Protein AF-A0A6A5FSZ4-F1 (afdb_monomer_lite)

pLDDT: mean 80.59, std 21.67, range [38.84, 98.5]

Radius of gyration: 32.24 Å; chains: 1; bounding box: 79×40×94 Å

Organism: Caenorhabditis remanei (NCBI:txid31234)

Structure (mmCIF, N/CA/C/O backbone):
data_AF-A0A6A5FSZ4-F1
#
_entry.id   AF-A0A6A5FSZ4-F1
#
loop_
_atom_site.group_PDB
_atom_site.id
_atom_site.type_symbol
_atom_site.label_atom_id
_atom_site.label_alt_id
_atom_site.label_comp_id
_atom_site.label_asym_id
_atom_site.label_entity_id
_atom_site.label_seq_id
_atom_site.pdbx_PDB_ins_code
_atom_site.Cartn_x
_atom_site.Cartn_y
_atom_site.Cartn_z
_atom_site.occupancy
_atom_site.B_iso_or_equiv
_atom_site.auth_seq_id
_atom_site.auth_comp_id
_atom_site.auth_asym_id
_atom_site.auth_atom_id
_atom_site.pdbx_PDB_model_num
ATOM 1 N N . MET A 1 1 ? 24.687 4.789 -13.999 1.00 61.25 1 MET A N 1
ATOM 2 C CA . MET A 1 1 ? 23.555 5.733 -14.134 1.00 61.25 1 MET A CA 1
ATOM 3 C C . MET A 1 1 ? 22.782 5.523 -15.436 1.00 61.25 1 MET A C 1
ATOM 5 O O . MET A 1 1 ? 21.566 5.651 -15.412 1.00 61.25 1 MET A O 1
ATOM 9 N N . ASP A 1 2 ? 23.434 5.123 -16.533 1.00 71.00 2 ASP A N 1
ATOM 10 C CA . ASP A 1 2 ? 22.790 5.034 -17.858 1.00 71.00 2 ASP A CA 1
ATOM 11 C C . ASP A 1 2 ? 21.685 3.967 -17.986 1.00 71.00 2 ASP A C 1
ATOM 13 O O . ASP A 1 2 ? 20.715 4.179 -18.713 1.00 71.00 2 ASP A O 1
ATOM 17 N N . SER A 1 3 ? 21.774 2.849 -17.247 1.00 84.56 3 SER A N 1
ATOM 18 C CA . SER A 1 3 ? 20.744 1.788 -17.278 1.00 84.56 3 SER A CA 1
ATOM 19 C C . SER A 1 3 ? 19.400 2.268 -16.734 1.00 84.56 3 SER A C 1
ATOM 21 O O . SER A 1 3 ? 18.370 2.099 -17.380 1.00 84.56 3 SER A O 1
ATOM 23 N N . GLU A 1 4 ? 19.404 2.941 -15.579 1.00 87.12 4 GLU A N 1
ATOM 24 C CA . GLU A 1 4 ? 18.165 3.403 -14.948 1.00 87.12 4 GLU A CA 1
ATOM 25 C C . GLU A 1 4 ? 17.498 4.511 -15.773 1.00 87.12 4 GLU A C 1
ATOM 27 O O . GLU A 1 4 ? 16.280 4.522 -15.940 1.00 87.12 4 GLU A O 1
ATOM 32 N N . PHE A 1 5 ? 18.287 5.417 -16.357 1.00 89.81 5 PHE A N 1
ATOM 33 C CA . PHE A 1 5 ? 17.761 6.443 -17.256 1.00 89.81 5 PHE A CA 1
ATOM 34 C C . PHE A 1 5 ? 17.110 5.830 -18.509 1.00 89.81 5 PHE A C 1
ATOM 36 O O . PHE A 1 5 ? 16.026 6.255 -18.930 1.00 89.81 5 PHE A O 1
ATOM 43 N N . LYS A 1 6 ? 17.728 4.787 -19.078 1.00 92.56 6 LYS A N 1
ATOM 44 C CA . LYS A 1 6 ? 17.170 4.033 -20.207 1.00 92.56 6 LYS A CA 1
ATOM 45 C C . LYS A 1 6 ? 15.869 3.321 -19.822 1.00 92.56 6 LYS A C 1
ATOM 47 O O . LYS A 1 6 ? 14.886 3.424 -20.553 1.00 92.56 6 LYS A O 1
ATOM 52 N N . GLU A 1 7 ? 15.823 2.666 -18.663 1.00 93.19 7 GLU A N 1
ATOM 53 C CA . GLU A 1 7 ? 14.608 2.029 -18.131 1.00 93.19 7 GLU A CA 1
ATOM 54 C C . GLU A 1 7 ? 13.472 3.032 -17.905 1.00 93.19 7 GLU A C 1
ATOM 56 O O . GLU A 1 7 ? 12.330 2.769 -18.287 1.00 93.19 7 GLU A O 1
ATOM 61 N N . LEU A 1 8 ? 13.771 4.203 -17.333 1.00 93.62 8 LEU A N 1
ATOM 62 C CA . LEU A 1 8 ? 12.794 5.277 -17.139 1.00 93.62 8 LEU A CA 1
ATOM 63 C C . LEU A 1 8 ? 12.240 5.788 -18.467 1.00 93.62 8 LEU A C 1
ATOM 65 O O . LEU A 1 8 ? 11.035 6.006 -18.592 1.00 93.62 8 LEU A O 1
ATOM 69 N N . SER A 1 9 ? 13.105 5.944 -19.465 1.00 92.81 9 SER A N 1
ATOM 70 C CA . SER A 1 9 ? 12.700 6.387 -20.799 1.00 92.81 9 SER A CA 1
ATOM 71 C C . SER A 1 9 ? 11.767 5.366 -21.462 1.00 92.81 9 SER A C 1
ATOM 73 O O . SER A 1 9 ? 10.676 5.721 -21.911 1.00 92.81 9 SER A O 1
ATOM 75 N N . ILE A 1 10 ? 12.138 4.078 -21.441 1.00 93.50 10 ILE A N 1
ATOM 76 C CA . ILE A 1 10 ? 11.331 2.980 -22.000 1.00 93.50 10 ILE A CA 1
ATOM 77 C C . ILE A 1 10 ? 9.996 2.843 -21.260 1.00 93.50 10 ILE A C 1
ATOM 79 O O . ILE A 1 10 ? 8.942 2.704 -21.884 1.00 93.50 10 ILE A O 1
ATOM 83 N N . SER A 1 11 ? 10.016 2.871 -19.927 1.00 91.88 11 SER A N 1
ATOM 84 C CA . SER A 1 11 ? 8.814 2.709 -19.106 1.00 91.88 11 SER A CA 1
ATOM 85 C C . SER A 1 11 ? 7.863 3.899 -19.212 1.00 91.88 11 SER A C 1
ATOM 87 O O . SER A 1 11 ? 6.652 3.698 -19.210 1.00 91.88 11 SER A O 1
ATOM 89 N N . SER A 1 12 ? 8.381 5.119 -19.373 1.00 93.00 12 SER A N 1
ATOM 90 C CA . SER A 1 12 ? 7.571 6.304 -19.663 1.00 93.00 12 SER A CA 1
ATOM 91 C C . SER A 1 12 ? 6.852 6.167 -21.007 1.00 93.00 12 SER A C 1
ATOM 93 O O . SER A 1 12 ? 5.627 6.293 -21.065 1.00 93.00 12 SER A O 1
ATOM 95 N N . PHE A 1 13 ? 7.588 5.802 -22.065 1.00 94.12 13 PHE A N 1
ATOM 96 C CA . PHE A 1 13 ? 7.034 5.618 -23.409 1.00 94.12 13 PHE A CA 1
ATOM 97 C C . PHE A 1 13 ? 5.979 4.501 -23.461 1.00 94.12 13 PHE A C 1
ATOM 99 O O . PHE A 1 13 ? 4.874 4.699 -23.958 1.00 94.12 13 PHE A O 1
ATOM 106 N N . SER A 1 14 ? 6.286 3.343 -22.872 1.00 93.50 14 SER A N 1
ATOM 107 C CA . SER A 1 14 ? 5.373 2.189 -22.792 1.00 93.50 14 SER A CA 1
ATOM 108 C C . SER A 1 14 ? 4.303 2.314 -21.701 1.00 93.50 14 SER A C 1
ATOM 110 O O . SER A 1 14 ? 3.484 1.413 -21.529 1.00 93.50 14 SER A O 1
ATOM 112 N N . ARG A 1 15 ? 4.313 3.409 -20.926 1.00 93.81 15 ARG A N 1
ATOM 113 C CA . ARG A 1 15 ? 3.474 3.627 -19.734 1.00 93.81 15 ARG A CA 1
ATOM 114 C C . ARG A 1 15 ? 3.555 2.496 -18.696 1.00 93.81 15 ARG A C 1
ATOM 116 O O . ARG A 1 15 ? 2.652 2.357 -17.865 1.00 93.81 15 ARG A O 1
ATOM 123 N N . ARG A 1 16 ? 4.640 1.716 -18.698 1.00 96.38 16 ARG A N 1
ATOM 124 C CA . ARG A 1 16 ? 4.885 0.630 -17.746 1.00 96.38 16 ARG A CA 1
ATOM 125 C C . ARG A 1 16 ? 5.086 1.197 -16.343 1.00 96.38 16 ARG A C 1
ATOM 127 O O . ARG A 1 16 ? 5.928 2.069 -16.111 1.00 96.38 16 ARG A O 1
ATOM 134 N N . ARG A 1 17 ? 4.316 0.675 -15.391 1.00 97.62 17 ARG A N 1
ATOM 135 C CA . ARG A 1 17 ? 4.369 1.065 -13.979 1.00 97.62 17 ARG A CA 1
ATOM 136 C C . ARG A 1 17 ? 5.135 0.040 -13.148 1.00 97.62 17 ARG A C 1
ATOM 138 O O . ARG A 1 17 ? 5.376 -1.075 -13.603 1.00 97.62 17 ARG A O 1
ATOM 145 N N . VAL A 1 18 ? 5.551 0.447 -11.950 1.00 98.19 18 VAL A N 1
ATOM 146 C CA . VAL A 1 18 ? 6.247 -0.427 -10.992 1.00 98.19 18 VAL A CA 1
ATOM 147 C C . VAL A 1 18 ? 5.352 -1.588 -10.553 1.00 98.19 18 VAL A C 1
ATOM 149 O O . VAL A 1 18 ? 5.813 -2.729 -10.522 1.00 98.19 18 VAL A O 1
ATOM 152 N N . ALA A 1 19 ? 4.092 -1.284 -10.238 1.00 97.69 19 ALA A N 1
ATOM 153 C CA . ALA A 1 19 ? 3.079 -2.265 -9.874 1.00 97.69 19 ALA A CA 1
ATOM 154 C C . ALA A 1 19 ? 2.159 -2.573 -11.062 1.00 97.69 19 ALA A C 1
ATOM 156 O O . ALA A 1 19 ? 1.805 -1.673 -11.837 1.00 97.69 19 ALA A O 1
ATOM 157 N N . SER A 1 20 ? 1.737 -3.830 -11.170 1.00 97.56 20 SER A N 1
ATOM 158 C CA . SER A 1 20 ? 0.692 -4.245 -12.101 1.00 97.56 20 SER A CA 1
ATOM 159 C C . SER A 1 20 ? -0.678 -3.685 -11.688 1.00 97.56 20 SER A C 1
ATOM 161 O O . SER A 1 20 ? -0.843 -3.064 -10.631 1.00 97.56 20 SER A O 1
ATOM 163 N N . ASN A 1 21 ? -1.690 -3.857 -12.540 1.00 97.19 21 ASN A N 1
ATOM 164 C CA . ASN A 1 21 ? -3.051 -3.456 -12.181 1.00 97.19 21 ASN A CA 1
ATOM 165 C C . ASN A 1 21 ? -3.629 -4.348 -11.078 1.00 97.19 21 ASN A C 1
ATOM 167 O O . ASN A 1 21 ? -4.303 -3.848 -10.182 1.00 97.19 21 ASN A O 1
ATOM 171 N N . GLU A 1 22 ? -3.302 -5.634 -11.110 1.00 98.00 22 GLU A N 1
ATOM 172 C CA . GLU A 1 22 ? -3.698 -6.637 -10.127 1.00 98.00 22 GLU A CA 1
ATOM 173 C C . GLU A 1 22 ? -3.114 -6.299 -8.753 1.00 98.00 22 GLU A C 1
ATOM 175 O O . GLU A 1 22 ? -3.855 -6.226 -7.779 1.00 98.00 22 GLU A O 1
ATOM 180 N N . GLU A 1 23 ? -1.821 -5.969 -8.683 1.00 98.06 23 GLU A N 1
ATOM 181 C CA . GLU A 1 23 ? -1.163 -5.584 -7.427 1.00 98.06 23 GLU A CA 1
ATOM 182 C C . GLU A 1 23 ? -1.748 -4.293 -6.841 1.00 98.06 23 GLU A C 1
ATOM 184 O O . GLU A 1 23 ? -1.947 -4.172 -5.632 1.00 98.06 23 GLU A O 1
ATOM 189 N N . LYS A 1 24 ? -2.071 -3.310 -7.692 1.00 97.50 24 LYS A N 1
ATOM 190 C CA . LYS A 1 24 ? -2.744 -2.079 -7.248 1.00 97.50 24 LYS A CA 1
ATOM 191 C C . LYS A 1 24 ? -4.148 -2.358 -6.715 1.00 97.50 24 LYS A C 1
ATOM 193 O O . LYS A 1 24 ? -4.532 -1.767 -5.705 1.00 97.50 24 LYS A O 1
ATOM 198 N N . ASN A 1 25 ? -4.896 -3.243 -7.372 1.00 97.50 25 ASN A N 1
ATOM 199 C CA . ASN A 1 25 ? -6.216 -3.665 -6.912 1.00 97.50 25 ASN A CA 1
ATOM 200 C C . ASN A 1 25 ? -6.123 -4.411 -5.577 1.00 97.50 25 ASN A C 1
ATOM 202 O O . ASN A 1 25 ? -6.928 -4.152 -4.687 1.00 97.50 25 ASN A O 1
ATOM 206 N N . GLU A 1 26 ? -5.118 -5.268 -5.400 1.00 97.38 26 GLU A N 1
ATOM 207 C CA . GLU A 1 26 ? -4.878 -5.962 -4.135 1.00 97.38 26 GLU A CA 1
ATOM 208 C C . GLU A 1 26 ? -4.574 -4.971 -3.000 1.00 97.38 26 GLU A C 1
ATOM 210 O O . GLU A 1 26 ? -5.200 -5.028 -1.940 1.00 97.38 26 GLU A O 1
ATOM 215 N N . ILE A 1 27 ? -3.678 -4.003 -3.233 1.00 97.56 27 ILE A N 1
ATOM 216 C CA . ILE A 1 27 ? -3.383 -2.927 -2.270 1.00 97.56 27 ILE A CA 1
ATOM 217 C C . ILE A 1 27 ? -4.664 -2.183 -1.883 1.00 97.56 27 ILE A C 1
ATOM 219 O O . ILE A 1 27 ? -4.895 -1.925 -0.700 1.00 97.56 27 ILE A O 1
ATOM 223 N N . TYR A 1 28 ? -5.498 -1.842 -2.868 1.00 95.81 28 TYR A N 1
ATOM 224 C CA . TYR A 1 28 ? -6.758 -1.145 -2.633 1.00 95.81 28 TYR A CA 1
ATOM 225 C C . TYR A 1 28 ? -7.720 -1.980 -1.778 1.00 95.81 28 TYR A C 1
ATOM 227 O O . TYR A 1 28 ? -8.193 -1.502 -0.749 1.00 95.81 28 TYR A O 1
ATOM 235 N N . GLN A 1 29 ? -7.947 -3.247 -2.135 1.00 96.06 29 GLN A N 1
ATOM 236 C CA . GLN A 1 29 ? -8.824 -4.150 -1.383 1.00 96.06 29 GLN A CA 1
ATOM 237 C C . GLN A 1 29 ? -8.357 -4.336 0.066 1.00 96.06 29 GLN A C 1
ATOM 239 O O . GLN A 1 29 ? -9.162 -4.278 0.999 1.00 96.06 29 GLN A O 1
ATOM 244 N N . ARG A 1 30 ? -7.048 -4.508 0.275 1.00 96.56 30 ARG A N 1
ATOM 245 C CA . ARG A 1 30 ? -6.460 -4.673 1.611 1.00 96.56 30 ARG A CA 1
ATOM 246 C C . ARG A 1 30 ? -6.541 -3.394 2.444 1.00 96.56 30 ARG A C 1
ATOM 248 O O . ARG A 1 30 ? -6.797 -3.464 3.645 1.00 96.56 30 ARG A O 1
ATOM 255 N N . LYS A 1 31 ? -6.398 -2.222 1.818 1.00 96.19 31 LYS A N 1
ATOM 256 C CA . LYS A 1 31 ? -6.647 -0.931 2.472 1.00 96.19 31 LYS A CA 1
ATOM 257 C C . LYS A 1 31 ? -8.108 -0.815 2.915 1.00 96.19 31 LYS A C 1
ATOM 259 O O . LYS A 1 31 ? -8.351 -0.544 4.089 1.00 96.19 31 LYS A O 1
ATOM 264 N N . CYS A 1 32 ? -9.059 -1.099 2.023 1.00 94.31 32 CYS A N 1
ATOM 265 C CA . CYS A 1 32 ? -10.489 -1.061 2.338 1.00 94.31 32 CYS A CA 1
ATOM 266 C C . CYS A 1 32 ? -10.857 -2.021 3.476 1.00 94.31 32 CYS A C 1
ATOM 268 O O . CYS A 1 32 ? -11.668 -1.677 4.329 1.00 94.31 32 CYS A O 1
ATOM 270 N N . PHE A 1 33 ? -10.229 -3.200 3.550 1.00 93.38 33 PHE A N 1
ATOM 271 C CA . PHE A 1 33 ? -10.412 -4.106 4.686 1.00 93.38 33 PHE A CA 1
ATOM 272 C C . PHE A 1 33 ? -10.074 -3.431 6.027 1.00 93.38 33 PHE A C 1
ATOM 274 O O . PHE A 1 33 ? -10.836 -3.561 6.985 1.00 93.38 33 PHE A O 1
ATOM 281 N N . VAL A 1 34 ? -8.962 -2.693 6.108 1.00 93.44 34 VAL A N 1
ATOM 282 C CA . VAL A 1 34 ? -8.563 -1.984 7.335 1.00 93.44 34 VAL A CA 1
ATOM 283 C C . VAL A 1 34 ? -9.521 -0.830 7.651 1.00 93.44 34 VAL A C 1
ATOM 285 O O . VAL A 1 34 ? -9.918 -0.684 8.805 1.00 93.44 34 VAL A O 1
ATOM 288 N N . GLU A 1 35 ? -9.930 -0.052 6.643 1.00 92.88 35 GLU A N 1
ATOM 289 C CA . GLU A 1 35 ? -10.890 1.056 6.804 1.00 92.88 35 GLU A CA 1
ATOM 290 C C . GLU A 1 35 ? -12.241 0.550 7.335 1.00 92.88 35 GLU A C 1
ATOM 292 O O . GLU A 1 35 ? -12.744 1.056 8.337 1.00 92.88 35 GLU A O 1
ATOM 297 N N . ASN A 1 36 ? -12.777 -0.522 6.745 1.00 90.31 36 ASN A N 1
ATOM 298 C CA . ASN A 1 36 ? -14.078 -1.087 7.115 1.00 90.31 36 ASN A CA 1
ATOM 299 C C . ASN A 1 36 ? -14.105 -1.677 8.533 1.00 90.31 36 ASN A C 1
ATOM 301 O O . ASN A 1 36 ? -15.156 -1.732 9.166 1.00 90.31 36 ASN A O 1
ATOM 305 N N . ASN A 1 37 ? -12.959 -2.124 9.050 1.00 87.19 37 ASN A N 1
ATOM 306 C CA . ASN A 1 37 ? -12.859 -2.682 10.399 1.00 87.19 37 ASN A CA 1
ATOM 307 C C . ASN A 1 37 ? -12.501 -1.632 11.464 1.00 87.19 37 ASN A C 1
ATOM 309 O O . ASN A 1 37 ? -12.511 -1.944 12.657 1.00 87.19 37 ASN A O 1
ATOM 313 N N . GLN A 1 38 ? -12.182 -0.395 11.072 1.00 87.25 38 GLN A N 1
ATOM 314 C CA . GLN A 1 38 ? -11.678 0.625 11.991 1.00 87.25 38 GLN A CA 1
ATOM 315 C C . GLN A 1 38 ? -12.661 0.924 13.129 1.00 87.25 38 GLN A C 1
ATOM 317 O O . GLN A 1 38 ? -12.253 0.964 14.291 1.00 87.25 38 GLN A O 1
ATOM 322 N N . GLU A 1 39 ? -13.942 1.119 12.815 1.00 84.38 39 GLU A N 1
ATOM 323 C CA . GLU A 1 39 ? -14.961 1.458 13.811 1.00 84.38 39 GLU A CA 1
ATOM 324 C C . GLU A 1 39 ? -15.229 0.286 14.761 1.00 84.38 39 GLU A C 1
ATOM 326 O O . GLU A 1 39 ? -15.108 0.437 15.980 1.00 84.38 39 GLU A O 1
ATOM 331 N N . ALA A 1 40 ? -15.478 -0.902 14.200 1.00 86.31 40 ALA A N 1
ATOM 332 C CA . ALA A 1 40 ? -15.750 -2.121 14.958 1.00 86.31 40 ALA A CA 1
ATOM 333 C C . ALA A 1 40 ? -14.614 -2.472 15.932 1.00 86.31 40 ALA A C 1
ATOM 335 O O . ALA A 1 40 ? -14.848 -2.941 17.048 1.00 86.31 40 ALA A O 1
ATOM 336 N N . LEU A 1 41 ? -13.365 -2.217 15.539 1.00 87.56 41 LEU A N 1
ATOM 337 C CA . LEU A 1 41 ? -12.208 -2.540 16.362 1.00 87.56 41 LEU A CA 1
ATOM 338 C C . LEU A 1 41 ? -11.808 -1.418 17.333 1.00 87.56 41 LEU A C 1
ATOM 340 O O . LEU A 1 41 ? -10.970 -1.668 18.202 1.00 87.56 41 LEU A O 1
ATOM 344 N N . ASN A 1 42 ? -12.410 -0.223 17.283 1.00 87.31 42 ASN A N 1
ATOM 345 C CA . ASN A 1 42 ? -12.085 0.916 18.158 1.00 87.31 42 ASN A CA 1
ATOM 346 C C . ASN A 1 42 ? -12.706 0.815 19.573 1.00 87.31 42 ASN A C 1
ATOM 348 O O . ASN A 1 42 ? -13.164 1.801 20.167 1.00 87.31 42 ASN A O 1
ATOM 352 N N . THR A 1 43 ? -12.698 -0.389 20.145 1.00 88.06 43 THR A N 1
ATOM 353 C CA . THR A 1 43 ? -13.144 -0.680 21.515 1.00 88.06 43 THR A CA 1
ATOM 354 C C . THR A 1 43 ? -12.162 -0.131 22.556 1.00 88.06 43 THR A C 1
ATOM 356 O O . THR A 1 43 ? -10.976 0.055 22.275 1.00 88.06 43 THR A O 1
ATOM 359 N N . LEU A 1 44 ? -12.606 0.074 23.804 1.00 88.62 44 LEU A N 1
ATOM 360 C CA . LEU A 1 44 ? -11.736 0.561 24.889 1.00 88.62 44 LEU A CA 1
ATOM 361 C C . LEU A 1 44 ? -10.499 -0.335 25.103 1.00 88.62 44 LEU A C 1
ATOM 363 O O . LEU A 1 44 ? -9.390 0.165 25.302 1.00 88.62 44 LEU A O 1
ATOM 367 N N . LYS A 1 45 ? -10.675 -1.661 25.011 1.00 88.12 45 LYS A N 1
ATOM 368 C CA . LYS A 1 45 ? -9.589 -2.649 25.123 1.00 88.12 45 LYS A CA 1
ATOM 369 C C . LYS A 1 45 ? -8.540 -2.457 24.025 1.00 88.12 45 LYS A C 1
ATOM 371 O O . LYS A 1 45 ? -7.346 -2.459 24.316 1.00 88.12 45 LYS A O 1
ATOM 376 N N . ASN A 1 46 ? -8.975 -2.265 22.782 1.00 88.56 46 ASN A N 1
ATOM 377 C CA . ASN A 1 46 ? -8.076 -2.094 21.644 1.00 88.56 46 ASN A CA 1
ATOM 378 C C . ASN A 1 46 ? -7.421 -0.705 21.619 1.00 88.56 46 ASN A C 1
ATOM 380 O O . ASN A 1 46 ? -6.247 -0.600 21.263 1.00 88.56 46 ASN A O 1
ATOM 384 N N . ARG A 1 47 ? -8.114 0.347 22.082 1.00 88.50 47 ARG A N 1
ATOM 385 C CA . ARG A 1 47 ? -7.521 1.685 22.270 1.00 88.50 47 ARG A CA 1
ATOM 386 C C . ARG A 1 47 ? -6.329 1.649 23.220 1.00 88.50 47 ARG A C 1
ATOM 388 O O . ARG A 1 47 ? -5.262 2.132 22.860 1.00 88.50 47 ARG A O 1
ATOM 395 N N . ARG A 1 48 ? -6.463 0.986 24.377 1.00 89.56 48 ARG A N 1
ATOM 396 C CA . ARG A 1 48 ? -5.350 0.787 25.334 1.00 89.56 48 ARG A CA 1
ATOM 397 C C . ARG A 1 48 ? -4.171 0.013 24.739 1.00 89.56 48 ARG A C 1
ATOM 399 O O . ARG A 1 48 ? -3.058 0.112 25.237 1.00 89.56 48 ARG A O 1
ATOM 406 N N . ARG A 1 49 ? -4.415 -0.756 23.680 1.00 88.06 49 ARG A N 1
ATOM 407 C CA . ARG A 1 49 ? -3.409 -1.537 22.949 1.00 88.06 49 ARG A CA 1
ATOM 408 C C . ARG A 1 49 ? -2.889 -0.829 21.695 1.00 88.06 49 ARG A C 1
ATOM 410 O O . ARG A 1 49 ? -2.201 -1.454 20.894 1.00 88.06 49 ARG A O 1
ATOM 417 N N . GLY A 1 50 ? -3.215 0.452 21.516 1.00 91.94 50 GLY A N 1
ATOM 418 C CA . GLY A 1 50 ? -2.665 1.282 20.446 1.00 91.94 50 GLY A CA 1
ATOM 419 C C . GLY A 1 50 ? -3.237 1.000 19.057 1.00 91.94 50 GLY A C 1
ATOM 420 O O . GLY A 1 50 ? -2.552 1.248 18.066 1.00 91.94 50 GLY A O 1
ATOM 421 N N . ILE A 1 51 ? -4.474 0.493 18.947 1.00 93.62 51 ILE A N 1
ATOM 422 C CA . ILE A 1 51 ? -5.061 0.154 17.639 1.00 93.62 51 ILE A CA 1
ATOM 423 C C . ILE A 1 51 ? -5.101 1.339 16.667 1.00 93.62 51 ILE A C 1
ATOM 425 O O . ILE A 1 51 ? -4.877 1.153 15.474 1.00 93.62 51 ILE A O 1
ATOM 429 N N . GLN A 1 52 ? -5.347 2.555 17.164 1.00 92.38 52 GLN A N 1
ATOM 430 C CA . GLN A 1 52 ? -5.417 3.755 16.328 1.00 92.38 52 GLN A CA 1
ATOM 431 C C . GLN A 1 52 ? -4.091 4.001 15.608 1.00 92.38 52 GLN A C 1
ATOM 433 O O . GLN A 1 52 ? -4.079 4.160 14.391 1.00 92.38 52 GLN A O 1
ATOM 438 N N . THR A 1 53 ? -2.973 3.933 16.335 1.00 93.56 53 THR A N 1
ATOM 439 C CA . THR A 1 53 ? -1.631 4.105 15.772 1.00 93.56 53 THR A CA 1
ATOM 440 C C . THR A 1 53 ? -1.338 3.062 14.699 1.00 93.56 53 THR A C 1
ATOM 442 O O . THR A 1 53 ? -0.884 3.412 13.614 1.00 93.56 53 THR A O 1
ATOM 445 N N . VAL A 1 54 ? -1.644 1.788 14.969 1.00 94.31 54 VAL A N 1
ATOM 446 C CA . VAL A 1 54 ? -1.396 0.698 14.009 1.00 94.31 54 VAL A CA 1
ATOM 447 C C . VAL A 1 54 ? -2.281 0.834 12.767 1.00 94.31 54 VAL A C 1
ATOM 449 O O . VAL A 1 54 ? -1.808 0.628 11.653 1.00 94.31 54 VAL A O 1
ATOM 452 N N . THR A 1 55 ? -3.547 1.216 12.945 1.00 94.94 55 THR A N 1
ATOM 453 C CA . THR A 1 55 ? -4.498 1.421 11.841 1.00 94.94 55 THR A CA 1
ATOM 454 C C . THR A 1 55 ? -4.030 2.561 10.940 1.00 94.94 55 THR A C 1
ATOM 456 O O . THR A 1 55 ? -3.910 2.378 9.732 1.00 94.94 55 THR A O 1
ATOM 459 N N . LEU A 1 56 ? -3.696 3.718 11.521 1.00 95.19 56 LEU A N 1
ATOM 460 C CA . LEU A 1 56 ? -3.214 4.876 10.766 1.00 95.19 56 LEU A CA 1
ATOM 461 C C . LEU A 1 56 ? -1.897 4.581 10.035 1.00 95.19 56 LEU A C 1
ATOM 463 O O . LEU A 1 56 ? -1.750 4.976 8.878 1.00 95.19 56 LEU A O 1
ATOM 467 N N . ASP A 1 57 ? -0.961 3.863 10.668 1.00 96.12 57 ASP A N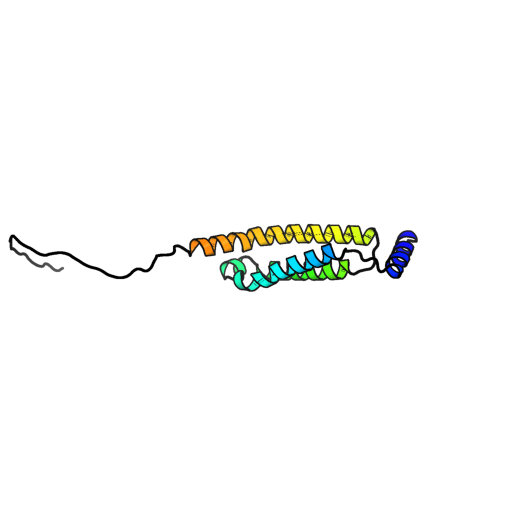 1
ATOM 468 C CA . ASP A 1 57 ? 0.295 3.466 10.021 1.00 96.12 57 ASP A CA 1
ATOM 469 C C . ASP A 1 57 ? 0.045 2.528 8.829 1.00 96.12 57 ASP A C 1
ATOM 471 O O . ASP A 1 57 ? 0.573 2.761 7.740 1.00 96.12 57 ASP A O 1
ATOM 475 N N . LEU A 1 58 ? -0.823 1.519 8.977 1.00 97.06 58 LEU A N 1
ATOM 476 C CA . LEU A 1 58 ? -1.186 0.617 7.879 1.00 97.06 58 LEU A CA 1
ATOM 477 C C . LEU A 1 58 ? -1.842 1.354 6.709 1.00 97.06 58 LEU A C 1
ATOM 479 O O . LEU A 1 58 ? -1.407 1.193 5.568 1.00 97.06 58 LEU A O 1
ATOM 483 N N . LEU A 1 59 ? -2.843 2.198 6.976 1.00 97.06 59 LEU A N 1
ATOM 484 C CA . LEU A 1 59 ? -3.521 2.976 5.935 1.00 97.06 59 LEU A CA 1
ATOM 485 C C . LEU A 1 59 ? -2.546 3.892 5.193 1.00 97.06 59 LEU A C 1
ATOM 487 O O . LEU A 1 59 ? -2.566 3.963 3.960 1.00 97.06 59 LEU A O 1
ATOM 491 N N . ARG A 1 60 ? -1.644 4.549 5.932 1.00 97.69 60 ARG A N 1
ATOM 492 C CA . ARG A 1 60 ? -0.597 5.390 5.349 1.00 97.69 60 ARG A CA 1
ATOM 493 C C . ARG A 1 60 ? 0.342 4.574 4.466 1.00 97.69 60 ARG A C 1
ATOM 495 O O . ARG A 1 60 ? 0.662 5.009 3.362 1.00 97.69 60 ARG A O 1
ATOM 502 N N . ARG A 1 61 ? 0.776 3.394 4.909 1.00 98.12 61 ARG A N 1
ATOM 503 C CA . ARG A 1 61 ? 1.680 2.540 4.127 1.00 98.12 61 ARG A CA 1
ATOM 504 C C . ARG A 1 61 ? 1.021 1.994 2.865 1.00 98.12 61 ARG A C 1
ATOM 506 O O . ARG A 1 61 ? 1.665 2.034 1.821 1.00 98.12 61 ARG A O 1
ATOM 513 N N . TYR A 1 62 ? -0.246 1.579 2.919 1.00 98.19 62 TYR A N 1
ATOM 514 C CA . TYR A 1 62 ? -0.994 1.202 1.714 1.00 98.19 62 TYR A CA 1
ATOM 515 C C . TYR A 1 62 ? -1.087 2.363 0.721 1.00 98.19 62 TYR A C 1
ATOM 517 O O . TYR A 1 62 ? -0.830 2.178 -0.467 1.00 98.19 62 TYR A O 1
ATOM 525 N N . GLN A 1 63 ? -1.374 3.578 1.201 1.00 97.56 63 GLN A N 1
ATOM 526 C CA . GLN A 1 63 ? -1.419 4.770 0.352 1.00 97.56 63 GLN A CA 1
ATOM 527 C C . GLN A 1 63 ? -0.064 5.048 -0.320 1.00 97.56 63 GLN A C 1
ATOM 529 O O . GLN A 1 63 ? -0.010 5.295 -1.526 1.00 97.56 63 GLN A O 1
ATOM 534 N N . ILE A 1 64 ? 1.034 4.979 0.442 1.00 98.12 64 ILE A N 1
ATOM 535 C CA . ILE A 1 64 ? 2.393 5.181 -0.079 1.00 98.12 64 ILE A CA 1
ATOM 536 C C . ILE A 1 64 ? 2.745 4.088 -1.095 1.00 98.12 64 ILE A C 1
ATOM 538 O O . ILE A 1 64 ? 3.266 4.405 -2.163 1.00 98.12 64 ILE A O 1
ATOM 542 N N . ALA A 1 65 ? 2.444 2.819 -0.804 1.00 98.38 65 ALA A N 1
ATOM 543 C CA . ALA A 1 65 ? 2.698 1.705 -1.715 1.00 98.38 65 ALA A CA 1
ATOM 544 C C . ALA A 1 65 ? 1.915 1.844 -3.022 1.00 98.38 65 ALA A C 1
ATOM 546 O O . ALA A 1 65 ? 2.498 1.683 -4.091 1.00 98.38 65 ALA A O 1
ATOM 547 N N . TYR A 1 66 ? 0.641 2.236 -2.958 1.00 98.06 66 TYR A N 1
ATOM 548 C CA . TYR A 1 66 ? -0.170 2.486 -4.148 1.00 98.06 66 TYR A CA 1
ATOM 549 C C . TYR A 1 66 ? 0.426 3.604 -5.017 1.00 98.06 66 TYR A C 1
ATOM 551 O O . TYR A 1 66 ? 0.637 3.432 -6.220 1.00 98.06 66 TYR A O 1
ATOM 559 N N . GLN A 1 67 ? 0.759 4.748 -4.406 1.00 97.94 67 GLN A N 1
ATOM 560 C CA . GLN A 1 67 ? 1.363 5.883 -5.112 1.00 97.94 67 GLN A CA 1
ATOM 561 C C . GLN A 1 67 ? 2.732 5.530 -5.703 1.00 97.94 67 GLN A C 1
ATOM 563 O O . GLN A 1 67 ? 3.052 5.934 -6.823 1.00 97.94 67 GLN A O 1
ATOM 568 N N . PHE A 1 68 ? 3.540 4.763 -4.972 1.00 98.31 68 PHE A N 1
ATOM 569 C CA . PHE A 1 68 ? 4.841 4.301 -5.440 1.00 98.31 68 PHE A CA 1
ATOM 570 C C . PHE A 1 68 ? 4.706 3.296 -6.591 1.00 98.31 68 PHE A C 1
ATOM 572 O O . PHE A 1 68 ? 5.408 3.423 -7.593 1.00 98.31 68 PHE A O 1
ATOM 579 N N . GLY A 1 69 ? 3.745 2.373 -6.506 1.00 97.94 69 GLY A N 1
ATOM 580 C CA . GLY A 1 69 ? 3.403 1.425 -7.566 1.00 97.94 69 GLY A CA 1
ATOM 581 C C . GLY A 1 69 ? 2.968 2.105 -8.867 1.00 97.94 69 GLY A C 1
ATOM 582 O O . GLY A 1 69 ? 3.232 1.591 -9.951 1.00 97.94 69 GLY A O 1
ATOM 583 N N . CYS A 1 70 ? 2.385 3.306 -8.781 1.00 97.62 70 CYS A N 1
ATOM 584 C CA . CYS A 1 70 ? 2.023 4.132 -9.937 1.00 97.62 70 CYS A CA 1
ATOM 585 C C . CYS A 1 70 ? 3.210 4.850 -10.603 1.00 97.62 70 CYS A C 1
ATOM 587 O O . CYS A 1 70 ? 3.029 5.499 -11.638 1.00 97.62 70 CYS A O 1
ATOM 589 N N . ARG A 1 71 ? 4.428 4.779 -10.054 1.00 97.44 71 ARG A N 1
ATOM 590 C CA . ARG A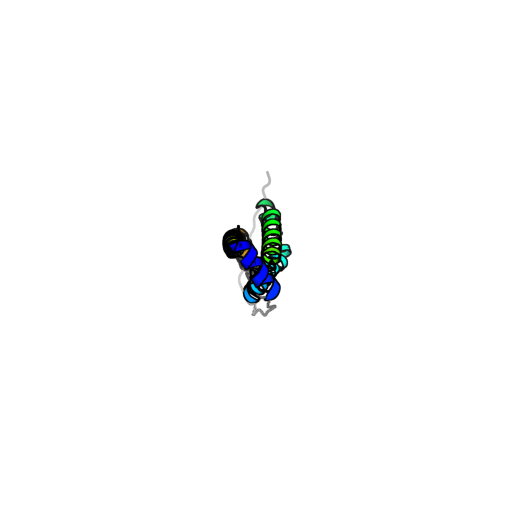 1 71 ? 5.612 5.374 -10.692 1.00 97.44 71 ARG A CA 1
ATOM 591 C C . ARG A 1 71 ? 6.023 4.572 -11.924 1.00 97.44 71 ARG A C 1
ATOM 593 O O . ARG A 1 71 ? 5.678 3.401 -12.063 1.00 97.44 71 ARG A O 1
ATOM 600 N N . TYR A 1 72 ? 6.761 5.214 -12.825 1.00 97.56 72 TYR A N 1
ATOM 601 C CA . TYR A 1 72 ? 7.366 4.525 -13.963 1.00 97.56 72 TYR A CA 1
ATOM 602 C C . TYR A 1 72 ? 8.389 3.492 -13.490 1.00 97.56 72 TYR A C 1
ATOM 604 O O . TYR A 1 72 ? 9.110 3.729 -12.511 1.00 97.56 72 TYR A O 1
ATOM 612 N N . PHE A 1 73 ? 8.390 2.349 -14.169 1.00 97.44 73 PHE A N 1
ATOM 613 C CA . PHE A 1 73 ? 9.187 1.184 -13.811 1.00 97.44 73 PHE A CA 1
ATOM 614 C C . PHE A 1 73 ? 10.696 1.442 -13.925 1.00 97.44 73 PHE A C 1
ATOM 616 O O . PHE A 1 73 ? 11.170 1.962 -14.931 1.00 97.44 73 PHE A O 1
ATOM 623 N N . THR A 1 74 ? 11.427 0.987 -12.909 1.00 96.81 74 THR A N 1
ATOM 624 C CA . THR A 1 74 ? 12.849 0.620 -12.973 1.00 96.81 74 THR A CA 1
ATOM 625 C C . THR A 1 74 ? 13.037 -0.632 -12.121 1.00 96.81 74 THR A C 1
ATOM 627 O O . THR A 1 74 ? 12.233 -0.873 -11.210 1.00 96.81 74 THR A O 1
ATOM 630 N N . GLU A 1 75 ? 14.077 -1.424 -12.369 1.00 96.12 75 GLU A N 1
ATOM 631 C CA . GLU A 1 75 ? 14.357 -2.621 -11.561 1.00 96.12 75 GLU A CA 1
ATOM 632 C C . GLU A 1 75 ? 14.592 -2.265 -10.088 1.00 96.12 75 GLU A C 1
ATOM 634 O O . GLU A 1 75 ? 14.036 -2.894 -9.185 1.00 96.12 75 GLU A O 1
ATOM 639 N N . SER A 1 76 ? 15.326 -1.177 -9.842 1.00 96.44 76 SER A N 1
ATOM 640 C CA . SER A 1 76 ? 15.550 -0.632 -8.499 1.00 96.44 76 SER A CA 1
ATOM 641 C C . SER A 1 76 ? 14.229 -0.309 -7.790 1.00 96.44 76 SER A C 1
ATOM 643 O O . SER A 1 76 ? 13.987 -0.755 -6.664 1.00 96.44 76 SER A O 1
ATOM 645 N N . ARG A 1 77 ? 13.307 0.393 -8.469 1.00 97.50 77 ARG A N 1
ATOM 646 C CA . ARG A 1 77 ? 11.982 0.699 -7.910 1.00 97.50 77 ARG A CA 1
ATOM 647 C C . ARG A 1 77 ? 11.154 -0.557 -7.689 1.00 97.50 77 ARG A C 1
ATOM 649 O O . ARG A 1 77 ? 10.467 -0.629 -6.677 1.00 97.50 77 ARG A O 1
ATOM 656 N N . ARG A 1 78 ? 11.223 -1.548 -8.578 1.00 97.94 78 ARG A N 1
ATOM 657 C CA . ARG A 1 78 ? 10.532 -2.825 -8.371 1.00 97.94 78 ARG A CA 1
ATOM 658 C C . ARG A 1 78 ? 11.004 -3.503 -7.088 1.00 97.94 78 ARG A C 1
ATOM 660 O O . ARG A 1 78 ? 10.178 -3.800 -6.231 1.00 97.94 78 ARG A O 1
ATOM 667 N N . GLY A 1 79 ? 12.317 -3.605 -6.889 1.00 98.06 79 GLY A N 1
ATOM 668 C CA . GLY A 1 79 ? 12.881 -4.155 -5.657 1.00 98.06 79 GLY A CA 1
ATOM 669 C C . GLY A 1 79 ? 12.500 -3.360 -4.400 1.00 98.06 79 GLY A C 1
ATOM 670 O O . GLY A 1 79 ? 12.265 -3.946 -3.341 1.00 98.06 79 GLY A O 1
ATOM 671 N N . MET A 1 80 ? 12.398 -2.027 -4.487 1.00 98.12 80 MET A N 1
ATOM 672 C CA . MET A 1 80 ? 11.891 -1.203 -3.379 1.00 98.12 80 MET A CA 1
ATOM 673 C C . MET A 1 80 ? 10.411 -1.469 -3.090 1.00 98.12 80 MET A C 1
ATOM 675 O O . MET A 1 80 ? 10.034 -1.600 -1.926 1.00 98.12 80 MET A O 1
ATOM 679 N N . PHE A 1 81 ? 9.584 -1.577 -4.130 1.00 98.50 81 PHE A N 1
ATOM 680 C CA . PHE A 1 81 ? 8.162 -1.882 -4.001 1.00 98.50 81 PHE A CA 1
ATOM 681 C C . PHE A 1 81 ? 7.940 -3.248 -3.340 1.00 98.50 81 PHE A C 1
ATOM 683 O O . PHE A 1 81 ? 7.174 -3.336 -2.383 1.00 98.50 81 PHE A O 1
ATOM 690 N N . ASP A 1 82 ? 8.686 -4.279 -3.743 1.00 98.38 82 ASP A N 1
ATOM 691 C CA . ASP A 1 82 ? 8.599 -5.616 -3.141 1.00 98.38 82 ASP A CA 1
ATOM 692 C C . ASP A 1 82 ? 8.924 -5.593 -1.639 1.00 98.38 82 ASP A C 1
ATOM 694 O O . ASP A 1 82 ? 8.224 -6.193 -0.819 1.00 98.38 82 ASP A O 1
ATOM 698 N N . LYS A 1 83 ? 9.962 -4.844 -1.242 1.00 98.25 83 LYS A N 1
ATOM 699 C CA . LYS A 1 83 ? 10.315 -4.654 0.175 1.00 98.25 83 LYS A CA 1
ATOM 700 C C . LYS A 1 83 ? 9.216 -3.922 0.948 1.00 98.25 83 LYS A C 1
ATOM 702 O O . LYS A 1 83 ? 8.929 -4.280 2.094 1.00 98.25 83 LYS A O 1
ATOM 707 N N . MET A 1 84 ? 8.596 -2.911 0.337 1.00 97.94 84 MET A N 1
ATOM 708 C CA . MET A 1 84 ? 7.470 -2.196 0.939 1.00 97.94 84 MET A CA 1
ATOM 709 C C . MET A 1 84 ? 6.279 -3.130 1.165 1.00 97.94 84 MET A C 1
ATOM 711 O O . MET A 1 84 ? 5.743 -3.151 2.273 1.00 97.94 84 MET A O 1
ATOM 715 N N . MET A 1 85 ? 5.913 -3.940 0.169 1.00 98.31 85 MET A N 1
ATOM 716 C CA . MET A 1 85 ? 4.789 -4.876 0.265 1.00 98.31 85 MET A CA 1
ATOM 717 C C . MET A 1 85 ? 5.003 -5.935 1.349 1.00 98.31 85 MET A C 1
ATOM 719 O O . MET A 1 85 ? 4.135 -6.100 2.204 1.00 98.31 85 MET A O 1
ATOM 723 N N . ARG A 1 86 ? 6.196 -6.541 1.429 1.00 98.06 86 ARG A N 1
ATOM 724 C CA . ARG A 1 86 ? 6.541 -7.481 2.517 1.00 98.06 86 ARG A CA 1
ATOM 725 C C . ARG A 1 86 ? 6.436 -6.847 3.904 1.00 98.06 86 ARG A C 1
ATOM 727 O O . ARG A 1 86 ? 5.982 -7.473 4.859 1.00 98.06 86 ARG A O 1
ATOM 734 N N . THR A 1 87 ? 6.849 -5.585 4.027 1.00 97.19 87 THR A N 1
ATOM 735 C CA . THR A 1 87 ? 6.742 -4.846 5.294 1.00 97.19 87 THR A CA 1
ATOM 736 C C . THR A 1 87 ? 5.278 -4.624 5.676 1.00 97.19 87 THR A C 1
ATOM 738 O O . THR A 1 87 ? 4.908 -4.787 6.838 1.00 97.19 87 THR A O 1
ATOM 741 N N . ILE A 1 88 ? 4.438 -4.267 4.703 1.00 97.94 88 ILE A N 1
ATOM 742 C CA . ILE A 1 88 ? 2.999 -4.077 4.905 1.00 97.94 88 ILE A CA 1
ATOM 743 C C . ILE A 1 88 ? 2.329 -5.392 5.306 1.00 97.94 88 ILE A C 1
ATOM 745 O O . ILE A 1 88 ? 1.570 -5.404 6.268 1.00 97.94 88 ILE A O 1
ATOM 749 N N . GLU A 1 89 ? 2.649 -6.499 4.637 1.00 97.19 89 GLU A N 1
ATOM 750 C CA . GLU A 1 89 ? 2.148 -7.837 4.978 1.00 97.19 89 GLU A CA 1
ATOM 751 C C . GLU A 1 89 ? 2.458 -8.227 6.418 1.00 97.19 89 GLU A C 1
ATOM 753 O O . GLU A 1 89 ? 1.565 -8.661 7.144 1.00 97.19 89 GLU A O 1
ATOM 758 N N . HIS A 1 90 ? 3.698 -8.019 6.859 1.00 96.25 90 HIS A N 1
ATOM 759 C CA . HIS A 1 90 ? 4.091 -8.326 8.229 1.00 96.25 90 HIS A CA 1
ATOM 760 C C . HIS A 1 90 ? 3.296 -7.502 9.256 1.00 96.25 90 HIS A C 1
ATOM 762 O O . HIS A 1 90 ? 2.793 -8.035 10.250 1.00 96.25 90 HIS A O 1
ATOM 768 N N . LEU A 1 91 ? 3.129 -6.202 9.001 1.00 95.25 91 LEU A N 1
ATOM 769 C CA . LEU A 1 91 ? 2.336 -5.321 9.862 1.00 95.25 91 LEU A CA 1
ATOM 770 C C . LEU A 1 91 ? 0.854 -5.703 9.862 1.00 95.25 91 LEU A C 1
ATOM 772 O O . LEU A 1 91 ? 0.217 -5.708 10.916 1.00 95.25 91 LEU A O 1
ATOM 776 N N . GLU A 1 92 ? 0.308 -6.058 8.702 1.00 95.31 92 GLU A N 1
ATOM 777 C CA . GLU A 1 92 ? -1.082 -6.470 8.555 1.00 95.31 92 GLU A CA 1
ATOM 778 C C . GLU A 1 92 ? -1.355 -7.785 9.299 1.00 95.31 92 GLU A C 1
ATOM 780 O O . GLU A 1 92 ? -2.363 -7.900 9.998 1.00 95.31 92 GLU A O 1
ATOM 785 N N . GLN A 1 93 ? -0.449 -8.762 9.222 1.00 94.12 93 GLN A N 1
ATOM 786 C CA . GLN A 1 93 ? -0.539 -9.999 10.002 1.00 94.12 93 GLN A CA 1
ATOM 787 C C . GLN A 1 93 ? -0.531 -9.709 11.508 1.00 94.12 93 GLN A C 1
ATOM 789 O O . GLN A 1 93 ? -1.363 -10.239 12.251 1.00 94.12 93 GLN A O 1
ATOM 794 N N . GLY A 1 94 ? 0.355 -8.814 11.960 1.00 92.81 94 GLY A N 1
ATOM 795 C CA . GLY A 1 94 ? 0.388 -8.354 13.348 1.00 92.81 94 GLY A CA 1
ATOM 796 C C . GLY A 1 94 ? -0.918 -7.678 13.776 1.00 92.81 94 GLY A C 1
ATOM 797 O O . GLY A 1 94 ? -1.439 -7.959 14.857 1.00 92.81 94 GLY A O 1
ATOM 798 N N . TYR A 1 95 ? -1.485 -6.833 12.916 1.00 93.88 95 TYR A N 1
ATOM 799 C CA . TYR A 1 95 ? -2.774 -6.180 13.134 1.00 93.88 95 TYR A CA 1
ATOM 800 C C . TYR A 1 95 ? -3.925 -7.191 13.240 1.00 93.88 95 TYR A C 1
ATOM 802 O O . TYR A 1 95 ? -4.684 -7.164 14.214 1.00 93.88 95 TYR A O 1
ATOM 810 N N . LYS A 1 96 ? -4.017 -8.135 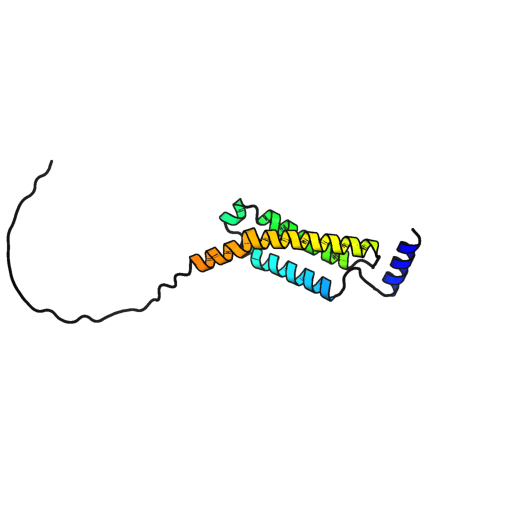12.294 1.00 91.94 96 LYS A N 1
ATOM 811 C CA . LYS A 1 96 ? -5.048 -9.184 12.279 1.00 91.94 96 LYS A CA 1
ATOM 812 C C . LYS A 1 96 ? -4.971 -10.060 13.530 1.00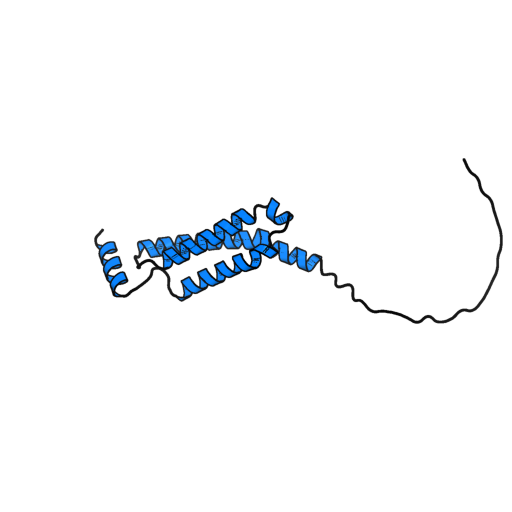 91.94 96 LYS A C 1
ATOM 814 O O . LYS A 1 96 ? -5.977 -10.254 14.211 1.00 91.94 96 LYS A O 1
ATOM 819 N N . SER A 1 97 ? -3.771 -10.511 13.889 1.00 90.62 97 SER A N 1
ATOM 820 C CA . SER A 1 97 ? -3.541 -11.352 15.069 1.00 90.62 97 SER A CA 1
ATOM 821 C C . SER A 1 97 ? -3.911 -10.647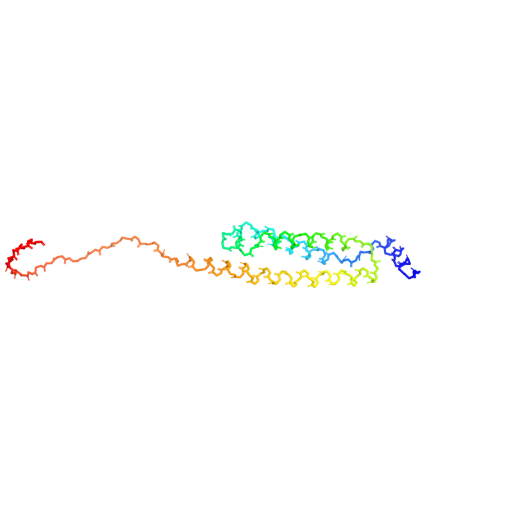 16.382 1.00 90.62 97 SER A C 1
ATOM 823 O O . SER A 1 97 ? -4.579 -11.223 17.244 1.00 90.62 97 SER A O 1
ATOM 825 N N . ARG A 1 98 ? -3.530 -9.372 16.535 1.00 89.56 98 ARG A N 1
ATOM 826 C CA . ARG A 1 98 ? -3.732 -8.630 17.790 1.00 89.56 98 ARG A CA 1
ATOM 827 C C . ARG A 1 98 ? -5.155 -8.121 17.978 1.00 89.56 98 ARG A C 1
ATOM 829 O O . ARG A 1 98 ? -5.635 -8.114 19.112 1.00 89.56 98 ARG A O 1
ATOM 836 N N . PHE A 1 99 ? -5.803 -7.671 16.905 1.00 90.25 99 PHE A N 1
ATOM 837 C CA . PHE A 1 99 ? -7.057 -6.922 16.997 1.00 90.25 99 PHE A CA 1
ATOM 838 C C . PHE A 1 99 ? -8.233 -7.646 16.350 1.00 90.25 99 PHE A C 1
ATOM 840 O O . PHE A 1 99 ? -9.270 -7.781 16.993 1.00 90.25 99 PHE A O 1
ATOM 847 N N . VAL A 1 100 ? -8.087 -8.157 15.126 1.00 83.12 100 VAL A N 1
ATOM 848 C CA . VAL A 1 100 ? -9.200 -8.774 14.378 1.00 83.12 100 VAL A CA 1
ATOM 849 C C . VAL A 1 100 ? -9.592 -10.120 14.992 1.00 83.12 100 VAL A C 1
ATOM 851 O O . VAL A 1 100 ? -10.732 -10.304 15.417 1.00 83.12 100 VAL A O 1
ATOM 854 N N . ASN A 1 101 ? -8.630 -11.034 15.141 1.00 76.00 101 ASN A N 1
ATOM 855 C CA . ASN A 1 101 ? -8.885 -12.390 15.638 1.00 76.00 101 ASN A CA 1
ATOM 856 C C . ASN A 1 101 ? -9.402 -12.389 17.084 1.00 76.00 101 ASN A C 1
ATOM 858 O O . ASN A 1 101 ? -10.260 -13.191 17.447 1.00 76.00 101 ASN A O 1
ATOM 862 N N . GLN A 1 102 ? -8.941 -11.445 17.910 1.00 62.47 102 GLN A N 1
ATOM 863 C CA . GLN A 1 102 ? -9.462 -11.284 19.269 1.00 62.47 102 GLN A CA 1
ATOM 864 C C . GLN A 1 102 ? -10.871 -10.693 19.302 1.00 62.47 102 GLN A C 1
ATOM 866 O O . GLN A 1 102 ? -11.638 -11.019 20.204 1.00 62.47 102 GLN A O 1
ATOM 871 N N . SER A 1 103 ? -11.220 -9.829 18.350 1.00 57.56 103 SER A N 1
ATOM 872 C CA . SER A 1 103 ? -12.538 -9.190 18.322 1.00 57.56 103 SER A CA 1
ATOM 873 C C . SER A 1 103 ? -13.621 -10.151 17.829 1.00 57.56 103 SER A C 1
ATOM 875 O O . SER A 1 103 ? -14.704 -10.168 18.407 1.00 57.56 103 SER A O 1
ATOM 877 N N . HIS A 1 104 ? -13.310 -11.041 16.876 1.00 56.00 104 HIS A N 1
ATOM 878 C CA . HIS A 1 104 ? -14.205 -12.150 16.516 1.00 56.00 104 HIS A CA 1
ATOM 879 C C . HIS A 1 104 ? -14.458 -13.098 17.696 1.00 56.00 104 HIS A C 1
ATOM 881 O O . HIS A 1 104 ? -15.602 -13.473 17.932 1.00 56.00 104 HIS A O 1
ATOM 887 N N . LEU A 1 105 ? -13.435 -13.423 18.495 1.00 51.38 105 LEU A N 1
ATOM 888 C CA . LEU A 1 105 ? -13.614 -14.234 19.708 1.00 51.38 105 LEU A CA 1
ATOM 889 C C . LEU A 1 105 ? -14.498 -13.542 20.760 1.00 51.38 105 LEU A C 1
ATOM 891 O O . LEU A 1 105 ? -15.251 -14.213 21.460 1.00 51.38 105 LEU A O 1
ATOM 895 N N . ILE A 1 106 ? -14.454 -12.209 20.854 1.00 49.94 106 ILE A N 1
ATOM 896 C CA . ILE A 1 106 ? -15.323 -11.446 21.764 1.00 49.94 106 ILE A CA 1
ATOM 897 C C . ILE A 1 106 ? -16.767 -11.408 21.241 1.00 49.94 106 ILE A C 1
ATOM 899 O O . ILE A 1 106 ? -17.685 -11.591 22.033 1.00 49.94 106 ILE A O 1
ATOM 903 N N . MET A 1 107 ? -16.996 -11.253 19.931 1.00 47.06 107 MET A N 1
ATOM 904 C CA . MET A 1 107 ? -18.358 -11.301 19.374 1.00 47.06 107 MET A CA 1
ATOM 905 C C . MET A 1 107 ? -18.995 -12.694 19.474 1.00 47.06 107 MET A C 1
ATOM 907 O O . MET A 1 107 ? -20.183 -12.797 19.763 1.00 47.06 107 MET A O 1
ATOM 911 N N . VAL A 1 108 ? -18.218 -13.769 19.306 1.00 47.56 108 VAL A N 1
ATOM 912 C CA . VAL A 1 108 ? -18.714 -15.145 19.496 1.00 47.56 108 VAL A CA 1
ATOM 913 C C . VAL A 1 108 ? -18.933 -15.455 20.987 1.00 47.56 108 VAL A C 1
ATOM 915 O O . VAL A 1 108 ? -19.881 -16.151 21.340 1.00 47.56 108 VAL A O 1
ATOM 918 N N . GLY A 1 109 ? -18.124 -14.879 21.884 1.00 40.38 109 GLY A N 1
ATOM 919 C CA . GLY A 1 109 ? -18.262 -15.038 23.339 1.00 40.38 109 GLY A CA 1
ATOM 920 C C . GLY A 1 109 ? -19.468 -14.327 23.970 1.00 40.38 109 GLY A C 1
ATOM 921 O O . GLY A 1 109 ? -19.867 -14.693 25.072 1.00 40.38 109 GLY A O 1
ATOM 922 N N . PHE A 1 110 ? -20.074 -13.357 23.278 1.00 43.22 110 PHE A N 1
ATOM 923 C CA . PHE A 1 110 ? -21.322 -12.695 23.693 1.00 43.22 110 PHE A CA 1
ATOM 924 C C . PHE A 1 110 ? -22.574 -13.263 22.999 1.00 43.22 110 PHE A C 1
ATOM 926 O O . PHE A 1 110 ? -23.684 -12.802 23.251 1.00 43.22 110 PHE A O 1
ATOM 933 N N . GLY A 1 111 ? -22.412 -14.297 22.168 1.00 38.84 111 GLY A N 1
ATOM 934 C CA . GLY A 1 111 ? -23.483 -14.979 21.445 1.00 38.84 111 GLY A CA 1
ATOM 935 C C . GLY A 1 111 ? -23.889 -16.318 22.059 1.00 38.84 111 GLY A C 1
ATOM 936 O O . GLY A 1 111 ? -24.057 -17.290 21.325 1.00 38.84 111 GLY A O 1
ATOM 937 N N . LYS A 1 112 ? -24.085 -16.411 23.383 1.00 41.16 112 LYS A N 1
ATOM 938 C CA . LYS A 1 112 ? -25.048 -17.406 23.882 1.00 41.16 112 LYS A CA 1
ATOM 939 C C . LYS A 1 112 ? -26.435 -16.862 23.563 1.00 41.16 112 LYS A C 1
ATOM 941 O O . LYS A 1 112 ? -26.987 -16.052 24.296 1.00 41.16 112 LYS A O 1
ATOM 946 N N . LEU A 1 113 ? -26.943 -17.291 22.414 1.00 40.94 113 LEU A N 1
ATOM 947 C CA . LEU A 1 113 ? -28.322 -17.128 21.990 1.00 40.94 113 LEU A CA 1
ATOM 948 C C . LEU A 1 113 ? -29.220 -17.876 22.995 1.00 40.94 113 LEU A C 1
ATOM 950 O O . LEU A 1 113 ? -29.529 -19.053 22.809 1.00 40.94 113 LEU A O 1
ATOM 954 N N . GLU A 1 114 ? -29.599 -17.229 24.097 1.00 40.72 114 GLU A N 1
ATOM 955 C CA . GLU A 1 114 ? -30.765 -17.669 24.858 1.00 40.72 114 GLU A CA 1
ATOM 956 C C . GLU A 1 114 ? -31.982 -17.494 23.945 1.00 40.72 114 GLU A C 1
ATOM 958 O O . GLU A 1 114 ? -32.358 -16.386 23.562 1.00 40.72 114 GLU A O 1
ATOM 963 N N . LYS A 1 115 ? -32.550 -18.622 23.511 1.00 43.69 115 LYS A N 1
ATOM 964 C CA . LYS A 1 115 ? -33.807 -18.653 22.762 1.00 43.69 115 LYS A CA 1
ATOM 965 C C . LYS A 1 115 ? -34.914 -17.991 23.595 1.00 43.69 115 LYS A C 1
ATOM 967 O O . LYS A 1 115 ? -35.092 -18.390 24.745 1.00 43.69 115 LYS A O 1
ATOM 972 N N . PRO A 1 116 ? -35.744 -17.107 23.020 1.00 49.94 116 PRO A N 1
ATOM 973 C CA . PRO A 1 116 ? -37.013 -16.743 23.627 1.00 49.94 116 PRO A CA 1
ATOM 974 C C . PRO A 1 116 ? -38.107 -17.718 23.153 1.00 49.94 116 PRO A C 1
ATOM 976 O O . PRO A 1 116 ? -38.337 -17.864 21.953 1.00 49.94 116 PRO A O 1
ATOM 979 N N . SER A 1 117 ? -38.801 -18.392 24.076 1.00 39.56 117 SER A N 1
ATOM 980 C CA . SER A 1 117 ? -40.132 -18.987 23.825 1.00 39.56 117 SER A CA 1
ATOM 981 C C . SER A 1 117 ? -40.894 -19.261 25.127 1.00 39.56 117 SER A C 1
ATOM 983 O O . SER A 1 117 ? -40.797 -20.324 25.726 1.00 39.56 117 SER A O 1
ATOM 985 N N . ILE A 1 118 ? -41.557 -18.211 25.611 1.00 45.50 118 ILE A N 1
ATOM 986 C CA . ILE A 1 118 ? -43.009 -18.086 25.859 1.00 45.50 118 ILE A CA 1
ATOM 987 C C . ILE A 1 118 ? -43.815 -19.363 26.250 1.00 45.50 118 ILE A C 1
ATOM 989 O O . ILE A 1 118 ? -44.075 -20.223 25.420 1.00 45.50 118 ILE A O 1
ATOM 993 N N . LEU A 1 119 ? -44.288 -19.350 27.512 1.00 41.41 119 LEU A N 1
ATOM 994 C CA . LEU A 1 119 ? -45.609 -19.710 28.103 1.00 41.41 119 LEU A CA 1
ATOM 995 C C . LEU A 1 119 ? -46.316 -21.085 27.876 1.00 41.41 119 LEU A C 1
ATOM 997 O O . LEU A 1 119 ? -47.060 -21.246 26.916 1.00 41.41 119 LEU A O 1
ATOM 1001 N N . THR A 1 120 ? -46.322 -21.898 28.962 1.00 48.66 120 THR A N 1
ATOM 1002 C CA . THR A 1 120 ? -47.454 -22.654 29.618 1.00 48.66 120 THR A CA 1
ATOM 1003 C C . THR A 1 120 ? -48.122 -23.854 28.895 1.00 48.66 120 THR A C 1
ATOM 1005 O O . THR A 1 120 ? -48.044 -23.895 27.675 1.00 48.66 120 THR A O 1
ATOM 1008 N N . PRO A 1 121 ? -48.794 -24.835 29.580 1.00 45.78 121 PRO A N 1
ATOM 1009 C CA . PRO A 1 121 ? -49.466 -24.776 30.896 1.00 45.78 121 PRO A CA 1
ATOM 1010 C C . PRO A 1 121 ? -49.203 -25.927 31.901 1.00 45.78 121 PRO A C 1
ATOM 1012 O O . PRO A 1 121 ? -48.640 -26.973 31.595 1.00 45.78 121 PRO A O 1
ATOM 1015 N N . SER A 1 122 ? -49.635 -25.682 33.140 1.00 51.72 122 SER A N 1
ATOM 1016 C CA . SER A 1 122 ? -49.633 -26.558 34.320 1.00 51.72 122 SER A CA 1
ATOM 1017 C C . SER A 1 122 ? -50.715 -27.652 34.291 1.00 51.72 122 SER A C 1
ATOM 1019 O O . SER A 1 122 ? -51.779 -27.447 33.708 1.00 51.72 122 SER A O 1
ATOM 1021 N N . PRO A 1 123 ? -50.504 -28.774 35.011 1.00 47.75 123 PRO A N 1
ATOM 1022 C CA . PRO A 1 123 ? -51.619 -29.567 35.546 1.00 47.75 123 PRO A CA 1
ATOM 1023 C C . PRO A 1 123 ? -51.357 -30.034 37.010 1.00 47.75 123 PRO A C 1
ATOM 1025 O O . PRO A 1 123 ? -50.318 -29.711 37.584 1.00 47.75 123 PRO A O 1
ATOM 1028 N N . PRO A 1 124 ? -52.293 -30.738 37.673 1.00 46.50 124 PRO A N 1
ATOM 1029 C CA . PRO A 1 124 ? -53.342 -30.187 38.525 1.00 46.50 124 PRO A CA 1
ATOM 1030 C C . PRO A 1 124 ? -53.087 -30.411 40.032 1.00 46.50 124 PRO A C 1
ATOM 1032 O O . PRO A 1 124 ? -52.317 -31.270 40.453 1.00 46.50 124 PRO A O 1
ATOM 1035 N N . GLN A 1 125 ? -53.797 -29.641 40.861 1.00 53.44 125 GLN A N 1
ATOM 1036 C CA . GLN A 1 125 ? -53.893 -29.836 42.311 1.00 53.44 125 GLN A CA 1
ATOM 1037 C C . GLN A 1 125 ? -54.670 -31.115 42.664 1.00 53.44 125 GLN A C 1
ATOM 1039 O O . GLN A 1 125 ? -55.784 -31.278 42.176 1.00 53.44 125 GLN A O 1
ATOM 1044 N N . SER A 1 126 ? -54.187 -31.901 43.638 1.00 43.12 126 SER A N 1
ATOM 1045 C CA . SER A 1 126 ? -55.022 -32.366 44.764 1.00 43.12 126 SER A CA 1
ATOM 1046 C C . SER A 1 126 ? -54.238 -33.117 45.857 1.00 43.12 126 SER A C 1
ATOM 1048 O O . SER A 1 126 ? -53.703 -34.182 45.577 1.00 43.12 126 SER A O 1
ATOM 1050 N N . ARG A 1 127 ? -54.336 -32.579 47.093 1.00 43.91 127 ARG A N 1
ATOM 1051 C CA . ARG A 1 127 ? -54.649 -33.244 48.392 1.00 43.91 127 ARG A CA 1
ATOM 1052 C C . ARG A 1 127 ? -53.695 -34.335 48.914 1.00 43.91 127 ARG A C 1
ATOM 1054 O O . ARG A 1 127 ? -53.329 -35.223 48.174 1.00 43.91 127 ARG A O 1
ATOM 1061 N N . LEU A 1 128 ? -53.323 -34.463 50.190 1.00 44.22 128 LEU A N 1
ATOM 1062 C CA . LEU A 1 128 ? -53.549 -33.864 51.526 1.00 44.22 128 LEU A CA 1
ATOM 1063 C C . LEU A 1 128 ? -52.335 -34.387 52.359 1.00 44.22 128 LEU A C 1
ATOM 1065 O O . LEU A 1 128 ? -51.766 -35.412 52.004 1.00 44.22 128 LEU A O 1
ATOM 1069 N N . HIS A 1 129 ? -51.807 -33.743 53.399 1.00 45.41 129 HIS A N 1
ATOM 1070 C CA . HIS A 1 129 ? -52.305 -33.808 54.775 1.00 45.41 129 HIS A CA 1
ATOM 1071 C C . HIS A 1 129 ? -51.467 -32.880 55.679 1.00 45.41 129 HIS A C 1
ATOM 1073 O O . HIS A 1 129 ? -50.275 -32.676 55.466 1.00 45.41 129 HIS A O 1
ATOM 1079 N N . HIS A 1 130 ? -52.158 -32.340 56.682 1.00 46.75 130 HIS A N 1
ATOM 1080 C CA . HIS A 1 130 ? -51.706 -31.576 57.846 1.00 46.75 130 HIS A CA 1
ATOM 1081 C C . HIS A 1 130 ? -50.354 -31.994 58.451 1.00 46.75 130 HIS A C 1
ATOM 1083 O O . HIS A 1 130 ? -50.056 -33.178 58.511 1.00 46.75 130 HIS A O 1
ATOM 1089 N N . VAL A 1 131 ? -49.646 -31.031 59.059 1.00 45.78 131 VAL A N 1
ATOM 1090 C CA . VAL A 1 131 ? -49.482 -30.929 60.527 1.00 45.78 131 VAL A CA 1
ATOM 1091 C C . VAL A 1 131 ? -48.916 -29.539 60.886 1.00 45.78 131 VAL A C 1
ATOM 1093 O O . VAL A 1 131 ? -47.932 -29.061 60.332 1.00 45.78 131 VAL A O 1
ATOM 1096 N N . VAL A 1 132 ? -49.632 -28.884 61.799 1.00 45.84 132 VAL A N 1
ATOM 1097 C CA . VAL A 1 132 ? -49.330 -27.642 62.536 1.00 45.84 132 VAL A CA 1
ATOM 1098 C C . VAL A 1 132 ? -48.130 -27.938 63.474 1.00 45.84 132 VAL A C 1
ATOM 1100 O O . VAL A 1 132 ? -47.958 -29.082 63.869 1.00 45.84 132 VAL A O 1
ATOM 1103 N N . THR A 1 133 ? -47.187 -27.056 63.833 1.00 46.56 133 THR A N 1
ATOM 1104 C CA . THR A 1 133 ? -47.256 -26.104 64.966 1.00 46.56 133 THR A CA 1
ATOM 1105 C C . THR A 1 133 ? -45.895 -25.388 65.138 1.00 46.56 133 THR A C 1
ATOM 1107 O O . THR A 1 133 ? -44.855 -26.034 65.134 1.00 46.56 133 THR A O 1
ATOM 1110 N N . SER A 1 134 ? -45.952 -24.059 65.305 1.00 47.84 134 SER A N 1
ATOM 1111 C CA . SER A 1 134 ? -45.269 -23.185 66.292 1.00 47.84 134 SER A CA 1
ATOM 1112 C C . SER A 1 134 ? -43.773 -23.341 66.668 1.00 47.84 134 SER A C 1
ATOM 1114 O O . SER A 1 134 ? -43.376 -24.371 67.198 1.00 47.84 134 SER A O 1
ATOM 1116 N N . CYS A 1 135 ? -42.992 -22.242 66.618 1.00 46.06 135 CYS A N 1
ATOM 1117 C CA . CYS A 1 135 ? -42.646 -21.410 67.800 1.00 46.06 135 CYS A CA 1
ATOM 1118 C C . CYS A 1 135 ? -41.502 -20.381 67.570 1.00 46.06 135 CYS A C 1
ATOM 1120 O O . CYS A 1 135 ? -40.370 -20.736 67.278 1.00 46.06 135 CYS A O 1
ATOM 1122 N N . VAL A 1 136 ? -41.837 -19.109 67.838 1.00 45.97 136 VAL A N 1
ATOM 1123 C CA . VAL A 1 136 ? -41.139 -18.122 68.702 1.00 45.97 136 VAL A CA 1
ATOM 1124 C C . VAL A 1 136 ? -39.737 -17.568 68.337 1.00 45.97 136 VAL A C 1
ATOM 1126 O O . VAL A 1 136 ? -38.698 -18.180 68.547 1.00 45.97 136 VAL A O 1
ATOM 1129 N N . ARG A 1 137 ? -39.763 -16.278 67.947 1.00 48.34 137 ARG A N 1
ATOM 1130 C CA . ARG A 1 137 ? -38.878 -15.140 68.311 1.00 48.34 137 ARG A CA 1
ATOM 1131 C C . ARG A 1 137 ? -37.742 -15.404 69.322 1.00 48.34 137 ARG A C 1
ATOM 1133 O O . ARG A 1 137 ? -38.011 -15.736 70.472 1.00 48.34 137 ARG A O 1
ATOM 1140 N N . ARG A 1 138 ? -36.544 -14.887 69.018 1.00 49.31 138 ARG A N 1
ATOM 1141 C CA . ARG A 1 138 ? -35.784 -14.065 69.984 1.00 49.31 138 ARG A CA 1
ATOM 1142 C C . ARG A 1 138 ? -34.816 -13.105 69.289 1.00 49.31 138 ARG A C 1
ATOM 1144 O O . ARG A 1 138 ? -33.997 -13.517 68.480 1.00 49.31 138 ARG A O 1
ATOM 1151 N N . GLN A 1 139 ? -34.960 -11.826 69.627 1.00 49.25 139 GLN A N 1
ATOM 1152 C CA . GLN A 1 139 ? -33.970 -10.771 69.423 1.00 49.25 139 GLN A CA 1
ATOM 1153 C C . GLN A 1 139 ? -32.790 -10.974 70.382 1.00 49.25 139 GLN A C 1
ATOM 1155 O O . GLN A 1 139 ? -33.007 -11.359 71.536 1.00 49.25 139 GLN A O 1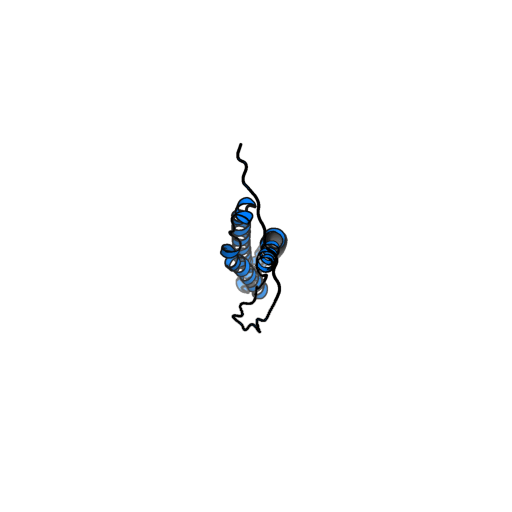
ATOM 1160 N N . LYS A 1 140 ? -31.592 -10.599 69.941 1.00 49.25 140 LYS A N 1
ATOM 1161 C CA . LYS A 1 140 ? -30.756 -9.607 70.624 1.00 49.25 140 LYS A CA 1
ATOM 1162 C C . LYS A 1 140 ? -29.781 -9.000 69.628 1.00 49.25 140 LYS A C 1
ATOM 1164 O O . LYS A 1 140 ? -29.278 -9.774 68.789 1.00 49.25 140 LYS A O 1
#

Sequence (140 aa):
MDSEFKELSISSFSRRRVASNEEKNEIYQRKCFVENNQEALNTLKNRRRGIQTVTLDLLRRYQIAYQFGCRYFTESRRGMFDKMMRTIEHLEQGYKSRFVNQSHLIMVGFGKLEKPSILTPSPPQSRLHHVVTSCVRRQK

Foldseek 3Di:
DVQQVVQQVVLVVVVPFLADPVRLVVLVVLLVVLVVCVVLQPDPVVVVVVLVVLSVVLNVLSVVLNVLRSHGDDPVSNVVSVVSVVVSVVSSVVSCVPTVVVSVVVVVVVPPPPDDDDDDDDDDDDDDDDDDDDDDDDDD

Secondary structure (DSSP, 8-state):
-HHHHHHHHHHHHTT-BSS-HHHHHHHHHHHHHHHHHHHHH--HHHHHTTHHHHHHHHHHHHHHHHHHHTSBP-HHHHHHHHHHHHHHHHHHHHHIIIIIHHHHHHHHHT------------------------------